Protein AF-A0A1T5ELA3-F1 (afdb_monomer)

Secondary structure (DSSP, 8-state):
--------------------S-HHHHHHHHHHHHHHHHTT----------S--SS-HHHHHHHHHHHHHHHHHHHHHHHHHHT-

Sequence (84 aa):
MVVWLLMCRSQEPHAYKKYCENTTVNAAIMHYVTMAERNDIKVTVSANIPYNTGADEMQLAIAISNLLENAIHACEKVQEAANR

pLDDT: mean 80.57, std 18.13, range [34.75, 94.69]

Nearest PDB structures (foldseek):
  6kbw-assembly1_B  TM=6.457E-01  e=7.165E+00  Myroides profundi
  8wwc-assembly1_C  TM=4.645E-01  e=9.955E+00  synthetic construct

Foldseek 3Di:
DDDPDDDDPDDDCPPLDQQEQAPLLSVLVVVLCVVCVVVVHDDDGHDYCHNCPVDDSNVVNVVVNVVSVVVSVVVVVVVVVVVD

Solvent-accessible surface area (backbone atoms only — not comparable to full-atom values): 5345 Å² total; per-residue (Å²): 140,82,84,93,83,81,88,79,80,84,80,70,87,68,75,84,76,78,55,39,62,24,65,62,39,29,50,41,52,53,52,52,50,54,54,31,50,74,69,75,41,92,81,84,88,87,55,93,46,55,65,76,74,91,60,63,56,65,62,51,22,51,54,51,43,56,54,50,51,53,51,46,55,52,52,51,50,52,52,55,63,73,75,106

Structure (mmCIF, N/CA/C/O backbone):
data_AF-A0A1T5ELA3-F1
#
_entry.id   AF-A0A1T5ELA3-F1
#
loop_
_atom_site.group_PDB
_atom_site.id
_atom_site.type_symbol
_atom_site.label_atom_id
_atom_site.label_alt_id
_atom_site.label_comp_id
_atom_site.label_asym_id
_atom_site.label_entity_id
_atom_site.label_seq_id
_atom_site.pdbx_PDB_ins_code
_atom_site.Cartn_x
_atom_site.Cartn_y
_atom_site.Cartn_z
_atom_site.occupancy
_atom_site.B_iso_or_equiv
_atom_site.auth_seq_id
_atom_site.auth_comp_id
_atom_site.auth_asym_id
_atom_site.auth_atom_id
_atom_site.pdbx_PDB_model_num
ATOM 1 N N . MET A 1 1 ? 28.025 24.357 10.177 1.00 40.31 1 MET A N 1
ATOM 2 C CA . MET A 1 1 ? 27.188 23.421 9.399 1.00 40.31 1 MET A CA 1
ATOM 3 C C . MET A 1 1 ? 26.182 22.843 10.365 1.00 40.31 1 MET A C 1
ATOM 5 O O . MET A 1 1 ? 26.547 22.085 11.251 1.00 40.31 1 MET A O 1
ATOM 9 N N . VAL A 1 2 ? 24.976 23.391 10.316 1.00 34.75 2 VAL A N 1
ATOM 10 C CA . VAL A 1 2 ? 23.914 23.155 11.287 1.00 34.75 2 VAL A CA 1
ATOM 11 C C . VAL A 1 2 ? 23.054 21.972 10.841 1.00 34.75 2 VAL A C 1
ATOM 13 O O . VAL A 1 2 ? 22.777 21.826 9.657 1.00 34.75 2 VAL A O 1
ATOM 16 N N . VAL A 1 3 ? 22.638 21.186 11.834 1.00 39.66 3 VAL A N 1
ATOM 17 C CA . VAL A 1 3 ? 21.547 20.197 11.826 1.00 39.66 3 VAL A CA 1
ATOM 18 C C . VAL A 1 3 ? 21.757 18.924 10.996 1.00 39.66 3 VAL A C 1
ATOM 20 O O . VAL A 1 3 ? 21.253 18.795 9.892 1.00 39.66 3 VAL A O 1
ATOM 23 N N . TRP A 1 4 ? 22.377 17.921 11.622 1.00 43.25 4 TRP A N 1
ATOM 24 C CA . TRP A 1 4 ? 22.025 16.502 11.425 1.00 43.25 4 TRP A CA 1
ATOM 25 C C . TRP A 1 4 ? 22.037 15.760 12.769 1.00 43.25 4 TRP A C 1
ATOM 27 O O . TRP A 1 4 ? 22.582 14.671 12.910 1.00 43.25 4 TRP A O 1
ATOM 37 N N . LEU A 1 5 ? 21.464 16.388 13.799 1.00 45.38 5 LEU A N 1
ATOM 38 C CA . LEU A 1 5 ? 21.294 15.764 15.107 1.00 45.38 5 LEU A CA 1
ATOM 39 C C . LEU A 1 5 ? 19.910 16.096 15.675 1.00 45.38 5 LEU A C 1
ATOM 41 O O . LEU A 1 5 ? 19.809 16.906 16.587 1.00 45.38 5 LEU A O 1
ATOM 45 N N . LEU A 1 6 ? 18.848 15.509 15.110 1.00 54.56 6 LEU A N 1
ATOM 46 C CA . LEU A 1 6 ? 17.682 15.054 15.879 1.00 54.56 6 LEU A CA 1
ATOM 47 C C . LEU A 1 6 ? 16.698 14.268 14.999 1.00 54.56 6 LEU A C 1
ATOM 49 O O . LEU A 1 6 ? 16.362 14.701 13.902 1.00 54.56 6 LEU A O 1
ATOM 53 N N . MET A 1 7 ? 16.177 13.184 15.584 1.00 40.66 7 MET A N 1
ATOM 54 C CA . MET A 1 7 ? 15.227 12.184 15.067 1.00 40.66 7 MET A CA 1
ATOM 55 C C . MET A 1 7 ? 15.906 11.087 14.216 1.00 40.66 7 MET A C 1
ATOM 57 O O . MET A 1 7 ? 16.514 11.373 13.202 1.00 40.66 7 MET A O 1
ATOM 61 N N . CYS A 1 8 ? 15.877 9.801 14.567 1.00 40.53 8 CYS A N 1
ATOM 62 C CA . CYS A 1 8 ? 14.767 9.082 15.174 1.00 40.53 8 CYS A CA 1
ATOM 63 C C . CYS A 1 8 ? 15.239 8.016 16.174 1.00 40.53 8 CYS A C 1
ATOM 65 O O . CYS A 1 8 ? 16.223 7.308 15.973 1.00 40.53 8 CYS A O 1
ATOM 67 N N . ARG A 1 9 ? 14.480 7.941 17.262 1.00 42.53 9 ARG A N 1
ATOM 68 C CA . ARG A 1 9 ? 14.537 6.955 18.335 1.00 42.53 9 ARG A CA 1
ATOM 69 C C . ARG A 1 9 ? 14.389 5.550 17.742 1.00 42.53 9 ARG A C 1
ATOM 71 O O . ARG A 1 9 ? 13.559 5.369 16.861 1.00 42.53 9 ARG A O 1
ATOM 78 N N . SER A 1 10 ? 15.174 4.603 18.252 1.00 43.81 10 SER A N 1
ATOM 79 C CA . SER A 1 10 ? 14.913 3.157 18.256 1.00 43.81 10 SER A CA 1
ATOM 80 C C . SER A 1 10 ? 14.039 2.637 17.107 1.00 43.81 10 SER A C 1
ATOM 82 O O . SER A 1 10 ? 12.847 2.416 17.294 1.00 43.81 10 SER A O 1
ATOM 84 N N . GLN A 1 11 ? 14.613 2.404 15.927 1.00 47.25 11 GLN A N 1
ATOM 85 C CA . GLN A 1 11 ? 13.989 1.461 14.999 1.00 47.25 11 GLN A CA 1
ATOM 86 C C . GLN A 1 11 ? 14.556 0.084 15.320 1.00 47.25 11 GLN A C 1
ATOM 88 O O . GLN A 1 11 ? 15.644 -0.286 14.885 1.00 47.25 11 GLN A O 1
ATOM 93 N N . GLU A 1 12 ? 13.819 -0.648 16.155 1.00 50.00 12 GLU A N 1
ATOM 94 C CA . GLU A 1 12 ? 13.897 -2.107 16.218 1.00 50.00 12 GLU A CA 1
ATOM 95 C C . GLU A 1 12 ? 13.863 -2.652 14.779 1.00 50.00 12 GLU A C 1
ATOM 97 O O . GLU A 1 12 ? 13.188 -2.041 13.939 1.00 50.00 12 GLU A O 1
ATOM 102 N N . PRO A 1 13 ? 14.578 -3.747 14.458 1.00 40.69 13 PRO A N 1
ATOM 103 C CA . PRO A 1 13 ? 14.583 -4.321 13.120 1.00 40.69 13 PRO A CA 1
ATOM 104 C C . PRO A 1 13 ? 13.180 -4.845 12.796 1.00 40.69 13 PRO A C 1
ATOM 106 O O . PRO A 1 13 ? 12.876 -6.022 12.961 1.00 40.69 13 PRO A O 1
ATOM 109 N N . HIS A 1 14 ? 12.301 -3.957 12.338 1.00 48.06 14 HIS A N 1
ATOM 110 C CA . HIS A 1 14 ? 11.072 -4.332 11.675 1.00 48.06 14 HIS A CA 1
ATOM 111 C C . HIS A 1 14 ? 11.535 -5.059 10.426 1.00 48.06 14 HIS A C 1
ATOM 113 O O . HIS A 1 14 ? 12.204 -4.465 9.577 1.00 48.06 14 HIS A O 1
ATOM 119 N N . ALA A 1 15 ? 11.278 -6.366 10.378 1.00 53.03 15 ALA A N 1
ATOM 120 C CA . ALA A 1 15 ? 11.596 -7.204 9.239 1.00 53.03 15 ALA A CA 1
ATOM 121 C C . ALA A 1 15 ? 11.230 -6.439 7.964 1.00 53.03 15 ALA A C 1
ATOM 123 O O . ALA A 1 15 ? 10.065 -6.089 7.773 1.00 53.03 15 ALA A O 1
ATOM 124 N N . TYR A 1 16 ? 12.235 -6.110 7.149 1.00 63.25 16 TYR A N 1
ATOM 125 C CA . TYR A 1 16 ? 12.045 -5.383 5.902 1.00 63.25 16 TYR A CA 1
ATOM 126 C C . TYR A 1 16 ? 11.107 -6.215 5.024 1.00 63.25 16 TYR A C 1
ATOM 128 O O . TYR A 1 16 ? 11.516 -7.203 4.409 1.00 63.25 16 TYR A O 1
ATOM 136 N N . LYS A 1 17 ? 9.813 -5.885 5.048 1.00 76.12 17 LYS A N 1
ATOM 137 C CA . LYS A 1 17 ? 8.791 -6.650 4.346 1.00 76.12 17 LYS A CA 1
ATOM 138 C C . LYS A 1 17 ? 8.767 -6.155 2.912 1.00 76.12 17 LYS A C 1
ATOM 140 O O . LYS A 1 17 ? 8.272 -5.071 2.621 1.00 76.12 17 LYS A O 1
ATOM 145 N N . LYS A 1 18 ? 9.359 -6.948 2.024 1.00 84.88 18 LYS A N 1
ATOM 146 C CA . LYS A 1 18 ? 9.303 -6.707 0.586 1.00 84.88 18 LYS A CA 1
ATOM 147 C C . LYS A 1 18 ? 7.921 -7.121 0.080 1.00 84.88 18 LYS A C 1
ATOM 149 O O . LYS A 1 18 ? 7.520 -8.270 0.248 1.00 84.88 18 LYS A O 1
ATOM 154 N N . TYR A 1 19 ? 7.198 -6.179 -0.510 1.00 89.00 19 TYR A N 1
ATOM 155 C CA . TYR A 1 19 ? 5.865 -6.377 -1.071 1.00 89.00 19 TYR A CA 1
ATOM 156 C C . TYR A 1 19 ? 5.901 -6.717 -2.557 1.00 89.00 19 TYR A C 1
ATOM 158 O O . TYR A 1 19 ? 5.024 -7.430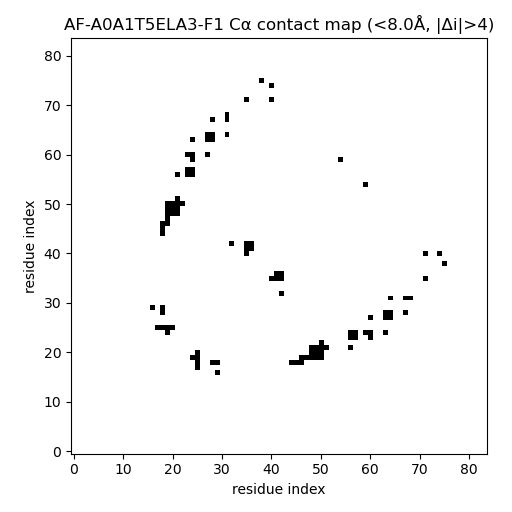 -3.029 1.00 89.00 19 TYR A O 1
ATOM 166 N N . CYS A 1 20 ? 6.894 -6.220 -3.297 1.00 90.50 20 CYS A N 1
ATOM 167 C CA . CYS A 1 20 ? 7.079 -6.5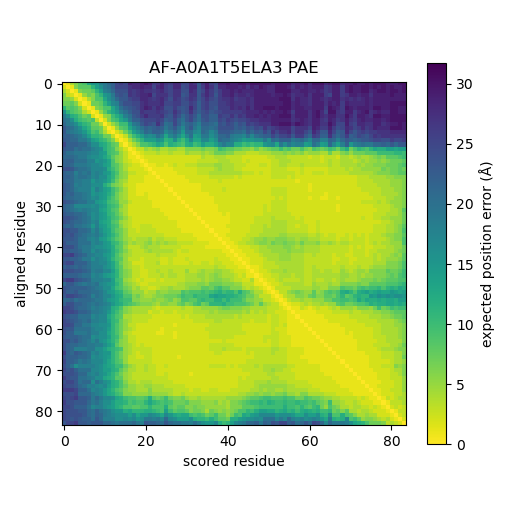61 -4.704 1.00 90.50 20 CYS A CA 1
ATOM 168 C C . CYS A 1 20 ? 8.534 -6.399 -5.163 1.00 90.50 20 CYS A C 1
ATOM 170 O O . CYS A 1 20 ? 9.361 -5.822 -4.454 1.00 90.50 20 CYS A O 1
ATOM 172 N N . GLU A 1 21 ? 8.848 -6.918 -6.355 1.00 91.00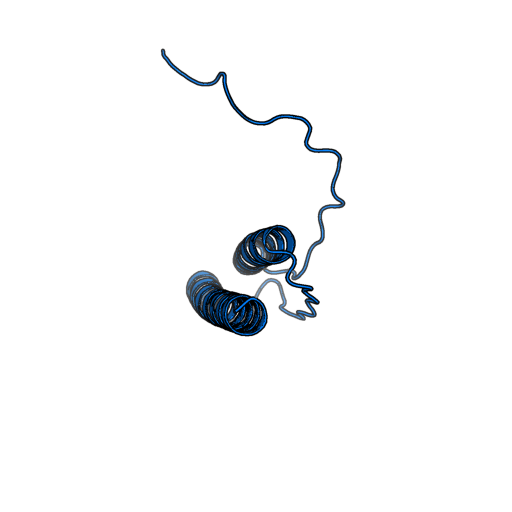 21 GLU A N 1
ATOM 173 C CA . GLU A 1 21 ? 10.198 -6.868 -6.929 1.00 91.00 21 GLU A CA 1
ATOM 174 C C . GLU A 1 21 ? 10.558 -5.490 -7.490 1.00 91.00 21 GLU A C 1
ATOM 176 O O . GLU A 1 21 ? 11.735 -5.137 -7.527 1.00 91.00 21 GLU A O 1
ATOM 181 N N . ASN A 1 22 ? 9.560 -4.702 -7.897 1.00 91.38 22 ASN A N 1
ATOM 182 C CA . ASN A 1 22 ? 9.769 -3.338 -8.359 1.00 91.38 22 ASN A CA 1
ATOM 183 C C . ASN A 1 22 ? 10.068 -2.402 -7.177 1.00 91.38 22 ASN A C 1
ATOM 185 O O . ASN A 1 22 ? 9.208 -2.172 -6.329 1.00 91.38 22 ASN A O 1
ATOM 189 N N . THR A 1 23 ? 11.275 -1.837 -7.121 1.00 90.50 23 THR A N 1
ATOM 190 C CA . THR A 1 23 ? 11.730 -1.028 -5.979 1.00 90.50 23 THR A CA 1
ATOM 191 C C . THR A 1 23 ? 10.890 0.231 -5.768 1.00 90.50 23 THR A C 1
ATOM 193 O O . THR A 1 23 ? 10.562 0.559 -4.627 1.00 90.50 23 THR A O 1
ATOM 196 N N . THR A 1 24 ? 10.517 0.920 -6.849 1.00 91.81 24 THR A N 1
ATOM 197 C CA . THR A 1 24 ? 9.759 2.180 -6.801 1.00 91.81 24 THR A CA 1
ATOM 198 C C . THR A 1 24 ? 8.362 1.944 -6.236 1.00 91.81 24 THR A C 1
ATOM 200 O O . THR A 1 24 ? 7.935 2.609 -5.291 1.00 91.81 24 THR A O 1
ATOM 203 N N . VAL A 1 25 ? 7.675 0.925 -6.749 1.00 92.50 25 VAL A N 1
ATOM 204 C CA . VAL A 1 25 ? 6.353 0.529 -6.263 1.00 92.50 25 VAL A CA 1
ATOM 205 C C . VAL A 1 25 ? 6.429 -0.045 -4.848 1.00 92.50 25 VAL A C 1
ATOM 207 O O . VAL A 1 25 ? 5.589 0.274 -4.010 1.00 92.50 25 VAL A O 1
ATOM 210 N N . ASN A 1 26 ? 7.451 -0.848 -4.543 1.00 93.06 26 ASN A N 1
ATOM 211 C CA .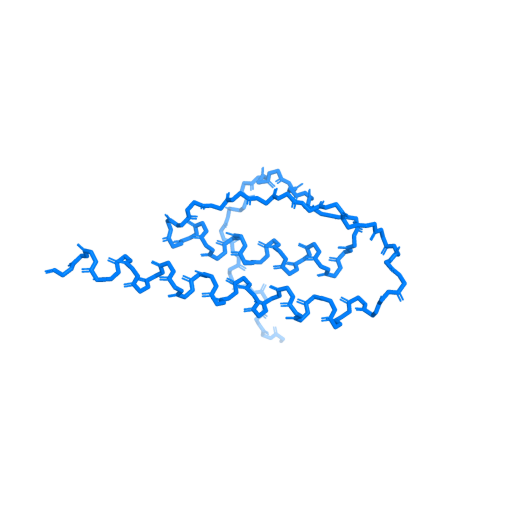 ASN A 1 26 ? 7.650 -1.410 -3.209 1.00 93.06 26 ASN A CA 1
ATOM 212 C C . ASN A 1 26 ? 7.810 -0.308 -2.153 1.00 93.06 26 ASN A C 1
ATOM 214 O O . ASN A 1 26 ? 7.221 -0.404 -1.077 1.00 93.06 26 ASN A O 1
ATOM 218 N N . ALA A 1 27 ? 8.564 0.748 -2.469 1.00 92.12 27 ALA A N 1
ATOM 219 C CA . ALA A 1 27 ? 8.731 1.899 -1.590 1.00 92.12 27 ALA A CA 1
ATOM 220 C C . ALA A 1 27 ? 7.404 2.640 -1.356 1.00 92.12 27 ALA A C 1
ATOM 222 O O . ALA A 1 27 ? 7.084 2.955 -0.208 1.00 92.12 27 ALA A O 1
ATOM 223 N N . ALA A 1 28 ? 6.612 2.856 -2.413 1.00 93.50 28 ALA A N 1
ATOM 224 C CA . ALA A 1 28 ? 5.289 3.470 -2.305 1.00 93.50 28 ALA A CA 1
ATOM 225 C C . ALA A 1 28 ? 4.354 2.645 -1.404 1.00 93.50 28 ALA A C 1
ATOM 227 O O . ALA A 1 28 ? 3.800 3.166 -0.439 1.00 93.50 28 ALA A O 1
ATOM 228 N N . ILE A 1 29 ? 4.241 1.336 -1.651 1.00 93.62 29 ILE A N 1
ATOM 229 C CA . ILE A 1 29 ? 3.422 0.433 -0.830 1.00 93.62 29 ILE A CA 1
ATOM 230 C C . ILE A 1 29 ? 3.877 0.470 0.632 1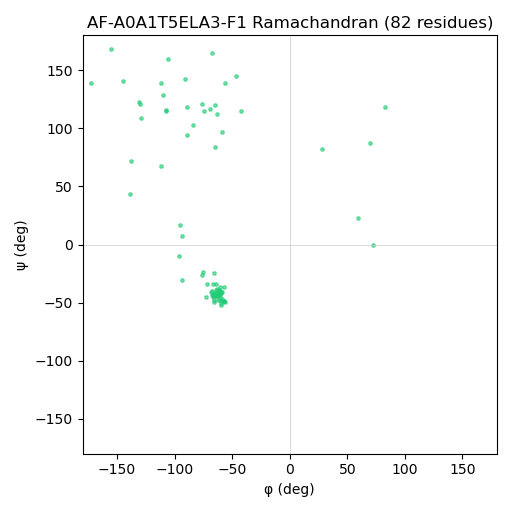.00 93.62 29 ILE A C 1
ATOM 232 O O . ILE A 1 29 ? 3.052 0.639 1.526 1.00 93.62 29 ILE A O 1
ATOM 236 N N . MET A 1 30 ? 5.182 0.350 0.890 1.00 92.19 30 MET A N 1
ATOM 237 C CA . MET A 1 30 ? 5.727 0.350 2.249 1.00 92.19 30 MET A CA 1
ATOM 238 C C . MET A 1 30 ? 5.384 1.637 3.008 1.00 92.19 30 MET A C 1
ATOM 240 O O . MET A 1 30 ? 5.027 1.576 4.187 1.00 92.19 30 MET A O 1
ATOM 244 N N . HIS A 1 31 ? 5.452 2.788 2.335 1.00 92.50 31 HIS A N 1
ATOM 245 C CA . HIS A 1 31 ? 5.081 4.074 2.915 1.00 92.50 31 HIS A CA 1
ATOM 246 C C . HIS A 1 31 ? 3.617 4.091 3.376 1.00 92.50 31 HIS A C 1
ATOM 248 O O . HIS A 1 31 ? 3.344 4.376 4.544 1.00 92.50 31 HIS A O 1
ATOM 254 N N . TYR A 1 32 ? 2.684 3.718 2.497 1.00 93.25 32 TYR A N 1
ATOM 255 C CA . TYR A 1 32 ? 1.255 3.752 2.814 1.00 93.25 32 TYR A CA 1
ATOM 256 C C . TYR A 1 32 ? 0.824 2.664 3.797 1.00 93.25 32 TYR A C 1
ATOM 258 O O . TYR A 1 32 ? -0.029 2.927 4.639 1.00 93.25 32 TYR A O 1
ATOM 266 N N . VAL A 1 33 ? 1.435 1.474 3.764 1.00 91.88 33 VAL A N 1
ATOM 267 C CA . VAL A 1 33 ? 1.196 0.447 4.793 1.00 91.88 33 VAL A CA 1
ATOM 268 C C . VAL A 1 33 ? 1.596 0.979 6.165 1.00 91.88 33 VAL A C 1
ATOM 270 O O . VAL A 1 33 ? 0.798 0.922 7.093 1.00 91.88 33 VAL A O 1
ATOM 273 N N . THR A 1 34 ? 2.781 1.586 6.269 1.00 90.31 34 THR A N 1
ATOM 274 C CA . THR A 1 34 ? 3.249 2.184 7.527 1.00 90.31 34 THR A CA 1
ATOM 275 C C . THR A 1 34 ? 2.302 3.290 8.001 1.00 90.31 34 THR A C 1
ATOM 277 O O . THR A 1 34 ? 2.041 3.423 9.194 1.00 90.31 34 THR A O 1
ATOM 280 N N . MET A 1 35 ? 1.785 4.105 7.076 1.00 90.56 35 MET A N 1
ATOM 281 C CA . MET A 1 35 ? 0.820 5.158 7.392 1.00 90.56 35 MET A CA 1
ATOM 282 C C . MET A 1 35 ? -0.514 4.587 7.888 1.00 90.56 35 MET A C 1
ATOM 284 O O . MET A 1 35 ? -1.059 5.081 8.870 1.00 90.56 35 MET A O 1
ATOM 288 N N . ALA A 1 36 ? -1.026 3.541 7.248 1.00 90.31 36 ALA A N 1
ATOM 289 C CA . ALA A 1 36 ? -2.271 2.892 7.636 1.00 90.31 36 ALA A CA 1
ATOM 290 C C . ALA A 1 36 ? -2.159 2.194 9.000 1.00 90.31 36 ALA A C 1
ATOM 292 O O . ALA A 1 36 ? -3.016 2.389 9.857 1.00 90.31 36 ALA A O 1
ATOM 293 N N . GLU A 1 37 ? -1.068 1.460 9.239 1.00 89.12 37 GLU A N 1
ATOM 294 C CA . GLU A 1 37 ? -0.811 0.792 10.522 1.00 89.12 37 GLU A CA 1
ATOM 295 C C . GLU A 1 37 ? -0.728 1.797 11.680 1.00 89.12 37 GLU A C 1
ATOM 297 O O . GLU A 1 37 ? -1.230 1.532 12.769 1.00 89.12 37 GLU A O 1
ATOM 302 N N . ARG A 1 38 ? -0.166 2.992 11.444 1.00 88.31 38 ARG A N 1
ATOM 303 C CA . ARG A 1 38 ? -0.146 4.084 12.437 1.00 88.31 38 ARG A CA 1
ATOM 304 C C . ARG A 1 38 ? -1.527 4.642 12.772 1.00 88.31 38 ARG A C 1
ATOM 306 O O . ARG A 1 38 ? -1.690 5.198 13.852 1.00 88.31 38 ARG A O 1
ATOM 313 N N . ASN A 1 39 ? -2.489 4.504 11.865 1.00 86.56 39 ASN A N 1
ATOM 314 C CA . ASN A 1 39 ? -3.876 4.921 12.057 1.00 86.56 39 ASN A CA 1
ATOM 315 C C . ASN A 1 39 ? -4.771 3.767 12.548 1.00 86.56 39 ASN A C 1
ATOM 317 O O . ASN A 1 39 ? -5.991 3.853 12.445 1.00 86.56 39 ASN A O 1
ATOM 321 N N . ASP A 1 40 ? -4.174 2.682 13.061 1.00 88.88 40 ASP A N 1
ATOM 322 C CA . ASP A 1 40 ? -4.874 1.466 13.506 1.0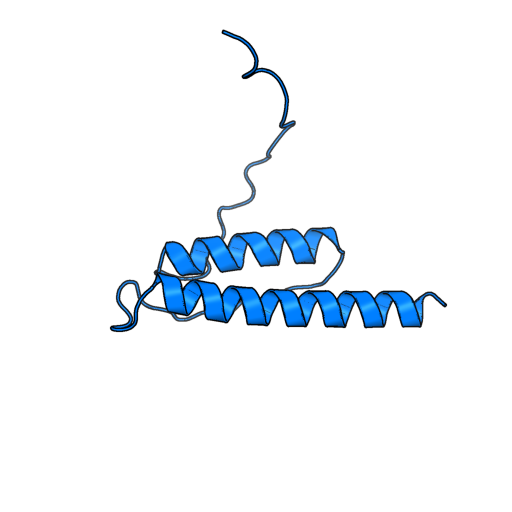0 88.88 40 ASP A CA 1
ATOM 323 C C . ASP A 1 40 ? -5.698 0.791 12.388 1.00 88.88 40 ASP A C 1
ATOM 325 O O . ASP A 1 40 ? -6.631 0.022 12.621 1.00 88.88 40 ASP A O 1
ATOM 329 N N . ILE A 1 41 ? -5.347 1.053 11.125 1.00 89.00 41 ILE A N 1
ATOM 330 C CA . ILE A 1 41 ? -5.996 0.436 9.970 1.00 89.00 41 ILE A CA 1
ATOM 331 C C . ILE A 1 41 ? -5.265 -0.863 9.657 1.00 89.00 41 ILE A C 1
ATOM 333 O O . ILE A 1 41 ? -4.087 -0.882 9.295 1.00 89.00 41 ILE A O 1
ATOM 337 N N . LYS A 1 42 ? -5.986 -1.981 9.744 1.00 89.19 42 LYS A N 1
ATOM 338 C CA . LYS A 1 42 ? -5.445 -3.290 9.380 1.00 89.19 42 LYS A CA 1
ATOM 339 C C . LYS A 1 42 ? -5.223 -3.376 7.870 1.00 89.19 42 LYS A C 1
ATOM 34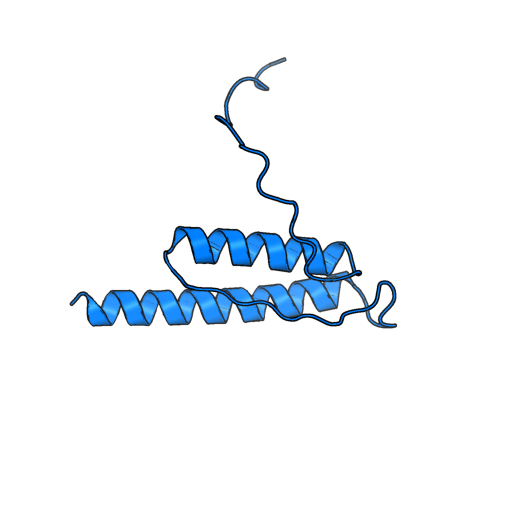1 O O . LYS A 1 42 ? -6.183 -3.395 7.101 1.00 89.19 42 LYS A O 1
ATOM 346 N N . VAL A 1 43 ? -3.967 -3.530 7.453 1.00 88.06 43 VAL A N 1
ATOM 347 C CA . VAL A 1 43 ? -3.599 -3.675 6.038 1.00 88.06 43 VAL A CA 1
ATOM 348 C C . VAL A 1 43 ? -3.084 -5.076 5.736 1.00 88.06 43 VAL A C 1
ATOM 350 O O . VAL A 1 43 ? -2.336 -5.683 6.497 1.00 88.06 43 VAL A O 1
ATOM 353 N N . THR A 1 44 ? -3.494 -5.618 4.593 1.00 90.06 44 THR A N 1
ATOM 354 C CA . THR A 1 44 ? -2.943 -6.853 4.031 1.00 90.06 44 THR A CA 1
ATOM 355 C C . THR A 1 44 ? -2.591 -6.595 2.579 1.00 90.06 44 THR A C 1
ATOM 357 O O . THR A 1 44 ? -3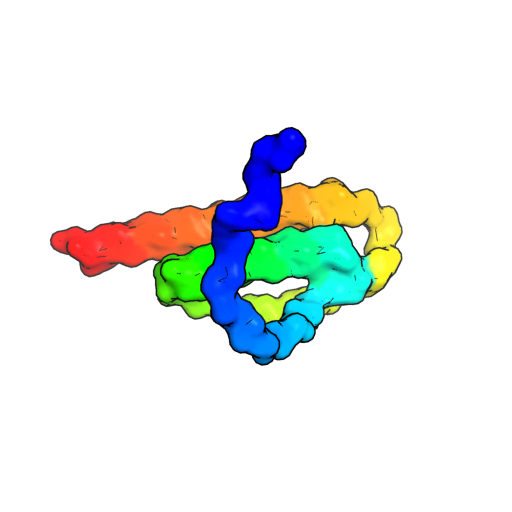.452 -6.229 1.786 1.00 90.06 44 THR A O 1
ATOM 360 N N . VAL A 1 45 ? -1.319 -6.778 2.236 1.00 88.25 45 VAL A N 1
ATOM 361 C CA . VAL A 1 45 ? -0.815 -6.549 0.882 1.00 88.25 45 VAL A CA 1
ATOM 362 C C . VAL A 1 45 ? -0.450 -7.879 0.244 1.00 88.25 45 VAL A C 1
ATOM 364 O O . VAL A 1 45 ? 0.322 -8.654 0.807 1.00 88.25 45 VAL A O 1
ATOM 367 N N . SER A 1 46 ? -0.972 -8.107 -0.957 1.00 89.88 46 SER A N 1
ATOM 368 C CA . SER A 1 46 ? -0.537 -9.166 -1.860 1.00 89.88 46 SER A CA 1
ATOM 369 C C . SER A 1 46 ? -0.274 -8.528 -3.219 1.00 89.88 46 SER A C 1
ATOM 371 O O . SER A 1 46 ? -1.201 -8.057 -3.874 1.00 89.88 46 SER A O 1
ATOM 373 N N . ALA A 1 47 ? 0.998 -8.437 -3.605 1.00 86.81 47 ALA A N 1
ATOM 374 C CA . ALA A 1 47 ? 1.412 -7.817 -4.855 1.00 86.81 47 ALA A CA 1
ATOM 375 C C . ALA A 1 47 ? 2.372 -8.753 -5.596 1.00 86.81 47 ALA A C 1
ATOM 377 O O . ALA A 1 47 ? 3.417 -9.133 -5.079 1.00 86.81 47 ALA A O 1
ATOM 378 N N . ASN A 1 48 ? 2.013 -9.120 -6.826 1.00 88.75 48 ASN A N 1
ATOM 379 C CA . ASN A 1 48 ? 2.843 -9.938 -7.708 1.00 88.75 48 ASN A CA 1
ATOM 380 C C . ASN A 1 48 ? 3.322 -9.083 -8.887 1.00 88.75 48 ASN A C 1
ATOM 382 O O . ASN A 1 48 ? 2.870 -9.247 -10.020 1.00 88.75 48 ASN A O 1
ATOM 386 N N . ILE A 1 49 ? 4.184 -8.111 -8.587 1.00 87.06 49 ILE A N 1
ATOM 387 C CA . ILE A 1 49 ? 4.707 -7.154 -9.567 1.00 87.06 49 ILE A CA 1
ATOM 388 C C . ILE A 1 49 ? 6.173 -7.517 -9.837 1.00 87.06 49 ILE A C 1
ATOM 390 O O . ILE A 1 49 ? 6.979 -7.458 -8.900 1.00 87.06 49 ILE A O 1
ATOM 394 N N . PRO A 1 50 ? 6.525 -7.924 -11.072 1.00 88.88 50 PRO A N 1
ATOM 395 C CA . PRO A 1 50 ? 7.902 -8.238 -11.437 1.00 88.88 50 PRO A CA 1
ATOM 396 C C . PRO A 1 50 ? 8.776 -6.978 -11.435 1.00 88.88 50 PRO A C 1
ATOM 398 O O . PRO A 1 50 ? 8.269 -5.859 -11.464 1.00 88.88 50 PRO A O 1
ATOM 401 N N . TYR A 1 51 ? 10.099 -7.162 -11.441 1.00 85.12 51 TYR A N 1
ATOM 402 C CA . TYR A 1 51 ? 11.053 -6.049 -11.495 1.00 85.12 51 TYR A CA 1
ATOM 403 C C . TYR A 1 51 ? 10.801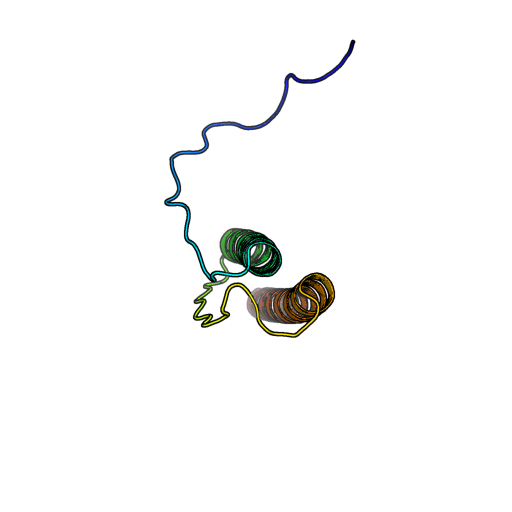 -5.148 -12.713 1.00 85.12 51 TYR A C 1
ATOM 405 O O . TYR A 1 51 ? 10.636 -3.941 -12.569 1.00 85.12 51 TYR A O 1
ATOM 413 N N . ASN A 1 52 ? 10.682 -5.764 -13.894 1.00 82.44 52 ASN A N 1
ATOM 414 C CA . ASN A 1 52 ? 10.317 -5.089 -15.132 1.00 82.44 52 ASN A CA 1
ATOM 415 C C . ASN A 1 52 ? 8.883 -5.461 -15.525 1.00 82.44 52 ASN A C 1
ATOM 417 O O . ASN A 1 52 ? 8.598 -6.618 -15.837 1.00 82.44 52 ASN A O 1
ATOM 421 N N . THR A 1 53 ? 7.989 -4.481 -15.511 1.00 79.69 53 THR A N 1
ATOM 422 C CA . THR A 1 53 ? 6.572 -4.637 -15.869 1.00 79.69 53 THR A CA 1
ATOM 423 C C . THR A 1 53 ? 6.289 -4.261 -17.324 1.00 79.69 53 THR A C 1
ATOM 425 O O . THR A 1 53 ? 5.181 -4.490 -17.801 1.00 79.69 53 THR A O 1
ATOM 428 N N . GLY A 1 54 ? 7.262 -3.667 -18.030 1.00 82.25 54 GLY A N 1
ATOM 429 C CA . GLY A 1 54 ? 7.052 -3.042 -19.341 1.00 82.25 54 GLY A CA 1
ATOM 430 C C . GLY A 1 54 ? 6.268 -1.723 -19.288 1.00 82.25 54 GLY A C 1
ATOM 431 O O . GLY A 1 54 ? 6.056 -1.105 -20.328 1.00 82.25 54 GLY A O 1
ATOM 432 N N . ALA A 1 55 ? 5.854 -1.287 -18.095 1.00 83.50 55 ALA A N 1
ATOM 433 C CA . ALA A 1 55 ? 5.232 0.004 -17.836 1.00 83.50 55 ALA A CA 1
ATOM 434 C C . ALA A 1 55 ? 6.224 0.939 -17.134 1.00 83.50 55 ALA A C 1
ATOM 436 O O . ALA A 1 55 ? 7.181 0.485 -16.507 1.00 83.50 55 ALA A O 1
ATOM 437 N N . ASP A 1 56 ? 5.972 2.246 -17.212 1.00 91.06 56 ASP A N 1
ATOM 438 C CA . ASP A 1 56 ? 6.757 3.226 -16.468 1.00 91.06 56 ASP A CA 1
ATOM 439 C C . ASP A 1 56 ? 6.558 3.030 -14.954 1.00 91.06 56 ASP A C 1
ATOM 441 O O . ASP A 1 56 ? 5.441 3.094 -14.429 1.00 91.06 56 ASP A O 1
ATOM 445 N N . GLU A 1 57 ? 7.658 2.748 -14.259 1.00 90.12 57 GLU A N 1
ATOM 446 C CA . GLU A 1 57 ? 7.669 2.394 -12.839 1.00 90.12 57 GLU A CA 1
ATOM 447 C C . GLU A 1 57 ? 7.170 3.542 -11.955 1.00 90.12 57 GLU A C 1
ATOM 449 O O . GLU A 1 57 ? 6.509 3.307 -10.941 1.00 90.12 57 GLU A O 1
ATOM 454 N N . MET A 1 58 ? 7.459 4.786 -12.349 1.00 90.94 58 MET A N 1
ATOM 455 C CA . MET A 1 58 ? 7.048 5.980 -11.620 1.00 90.94 58 MET A CA 1
ATOM 456 C C . MET A 1 58 ? 5.547 6.209 -11.785 1.00 90.94 58 MET A C 1
ATOM 458 O O . MET A 1 58 ? 4.849 6.409 -10.794 1.00 90.94 58 MET A O 1
ATOM 462 N N . GLN A 1 59 ? 5.024 6.095 -13.005 1.00 93.25 59 GLN A N 1
ATOM 463 C CA . GLN A 1 59 ? 3.591 6.201 -13.272 1.00 93.25 59 GLN A CA 1
ATOM 464 C C . GLN A 1 59 ? 2.799 5.116 -12.536 1.00 93.25 59 GLN A C 1
ATOM 466 O O . GLN A 1 59 ? 1.739 5.401 -11.973 1.00 93.25 59 GLN A O 1
ATOM 471 N N . LEU A 1 60 ? 3.324 3.887 -12.487 1.00 91.94 60 LEU A N 1
ATOM 472 C CA . LEU A 1 60 ? 2.719 2.800 -11.722 1.00 91.94 60 LEU A CA 1
ATOM 473 C C . LEU A 1 60 ? 2.727 3.100 -10.216 1.00 91.94 60 LEU A C 1
ATOM 475 O O . LEU A 1 60 ? 1.707 2.921 -9.550 1.00 91.94 60 LEU A O 1
ATOM 479 N N . ALA A 1 61 ? 3.841 3.600 -9.679 1.00 91.88 61 ALA A N 1
ATOM 480 C CA . ALA A 1 61 ? 3.939 3.980 -8.274 1.00 91.88 61 ALA A CA 1
ATOM 481 C C . ALA A 1 61 ? 2.999 5.141 -7.913 1.00 91.88 61 ALA A C 1
ATOM 483 O O . ALA A 1 61 ? 2.362 5.087 -6.861 1.00 91.88 61 ALA A O 1
ATOM 484 N N . ILE A 1 62 ? 2.845 6.143 -8.784 1.00 94.12 62 ILE A N 1
ATOM 485 C CA . ILE A 1 62 ? 1.894 7.252 -8.601 1.00 94.12 62 ILE A CA 1
ATOM 486 C C . ILE A 1 62 ? 0.462 6.716 -8.571 1.00 94.12 62 ILE A C 1
ATOM 488 O O . ILE A 1 62 ? -0.301 7.038 -7.662 1.00 94.12 62 ILE A O 1
ATOM 492 N N . ALA A 1 63 ? 0.100 5.857 -9.529 1.00 94.06 63 ALA A N 1
ATOM 493 C CA . ALA A 1 63 ? -1.231 5.264 -9.574 1.00 94.06 63 ALA A CA 1
ATOM 494 C C . ALA A 1 63 ? -1.536 4.474 -8.292 1.00 94.06 63 ALA A C 1
ATOM 496 O O . ALA A 1 63 ? -2.589 4.666 -7.689 1.00 94.06 63 ALA A O 1
ATOM 497 N N . ILE A 1 64 ? -0.601 3.637 -7.835 1.00 93.56 64 ILE A N 1
ATOM 498 C CA . ILE A 1 64 ? -0.760 2.849 -6.604 1.00 93.56 64 ILE A CA 1
ATOM 499 C C . ILE A 1 64 ? -0.849 3.754 -5.371 1.00 93.56 64 ILE A C 1
ATOM 501 O O . ILE A 1 64 ? -1.706 3.527 -4.520 1.00 93.56 64 ILE A O 1
ATOM 505 N N . SER A 1 65 ? -0.022 4.797 -5.296 1.00 93.94 65 SER A N 1
ATOM 506 C CA . SER A 1 65 ? -0.043 5.780 -4.204 1.00 93.94 65 SER A CA 1
ATOM 507 C C . SER A 1 65 ? -1.412 6.440 -4.068 1.00 93.94 65 SER A C 1
ATOM 509 O O . SER A 1 65 ? -2.001 6.422 -2.991 1.00 93.94 65 SER A O 1
ATOM 511 N N . ASN A 1 66 ? -1.976 6.908 -5.184 1.00 94.62 66 ASN A N 1
ATOM 512 C CA . ASN A 1 66 ? -3.299 7.531 -5.205 1.00 94.62 66 ASN A CA 1
ATOM 513 C C . ASN A 1 66 ? -4.400 6.560 -4.750 1.00 94.62 66 ASN A C 1
ATOM 515 O O . ASN A 1 66 ? -5.331 6.949 -4.046 1.00 94.62 66 ASN A O 1
ATOM 519 N N . LEU A 1 67 ? -4.315 5.286 -5.148 1.00 94.69 67 LEU A N 1
ATOM 520 C CA . LEU A 1 67 ? -5.292 4.273 -4.742 1.00 94.69 67 LEU A CA 1
ATOM 521 C C . LEU A 1 67 ? -5.212 3.971 -3.241 1.00 94.69 67 LEU A C 1
ATOM 523 O O . LEU A 1 67 ? -6.250 3.877 -2.585 1.00 94.69 67 LEU A O 1
ATOM 527 N N . LEU A 1 68 ? -4.001 3.835 -2.697 1.00 93.81 68 LEU A N 1
ATOM 528 C CA . LEU A 1 68 ? -3.790 3.559 -1.276 1.00 93.81 68 LEU A CA 1
ATOM 529 C C . LEU A 1 68 ? -4.184 4.750 -0.401 1.00 93.81 68 LEU A C 1
ATOM 531 O O . LEU A 1 68 ? -4.846 4.554 0.615 1.00 93.81 68 LEU A O 1
ATOM 535 N N . GLU A 1 69 ? -3.852 5.970 -0.819 1.00 92.62 69 GLU A N 1
ATOM 536 C CA . GLU A 1 69 ? -4.281 7.195 -0.143 1.00 92.62 69 GLU A CA 1
ATOM 537 C C . GLU A 1 69 ? -5.808 7.273 -0.054 1.00 92.62 69 GLU A C 1
ATOM 539 O O . GLU A 1 69 ? -6.364 7.454 1.029 1.00 92.62 69 GLU A O 1
ATOM 544 N N . ASN A 1 70 ? -6.497 7.041 -1.176 1.00 93.50 70 ASN A N 1
ATOM 545 C CA . ASN A 1 70 ? -7.957 7.033 -1.213 1.00 93.50 70 ASN A CA 1
ATOM 546 C C . ASN A 1 70 ? -8.559 5.970 -0.284 1.00 93.50 70 ASN A C 1
ATOM 548 O O . ASN A 1 70 ? -9.557 6.238 0.389 1.00 93.50 70 ASN A O 1
ATOM 552 N N . ALA A 1 71 ? -7.966 4.774 -0.232 1.00 92.56 71 ALA A N 1
ATOM 553 C CA . ALA A 1 71 ? -8.426 3.703 0.646 1.00 92.56 71 ALA A CA 1
ATOM 554 C C . ALA A 1 71 ? -8.258 4.065 2.131 1.00 92.56 71 ALA A C 1
ATOM 556 O O . ALA A 1 71 ? -9.187 3.874 2.915 1.00 92.56 71 ALA A O 1
ATOM 557 N N . ILE A 1 72 ? -7.109 4.633 2.508 1.00 91.94 72 ILE A N 1
ATOM 558 C CA . ILE A 1 72 ? -6.824 5.040 3.890 1.00 91.94 72 ILE A CA 1
ATOM 559 C C . ILE A 1 72 ? -7.758 6.169 4.320 1.00 91.94 72 ILE A C 1
ATOM 561 O O . ILE A 1 72 ? -8.445 6.023 5.329 1.00 91.94 72 ILE A O 1
ATOM 565 N N . HIS A 1 73 ? -7.894 7.220 3.507 1.00 92.56 73 HIS A N 1
ATOM 566 C CA . HIS A 1 73 ? -8.825 8.316 3.783 1.00 92.56 73 HIS A CA 1
ATOM 567 C C . HIS A 1 73 ? -10.275 7.832 3.951 1.00 92.56 73 HIS A C 1
ATOM 569 O O . HIS A 1 73 ? -11.026 8.371 4.766 1.00 92.56 73 HIS A O 1
ATOM 575 N N . ALA A 1 74 ? -10.706 6.828 3.179 1.00 92.44 74 ALA A N 1
ATOM 576 C CA . ALA A 1 74 ? -12.034 6.243 3.339 1.00 92.44 74 ALA A CA 1
ATOM 577 C C . ALA A 1 74 ? -12.173 5.503 4.680 1.00 92.44 74 ALA A C 1
ATOM 579 O O . ALA A 1 74 ? -13.176 5.685 5.371 1.00 92.44 74 ALA A O 1
ATOM 580 N N . CYS A 1 75 ? -11.168 4.716 5.073 1.00 91.75 75 CYS A N 1
ATOM 581 C CA . CYS A 1 75 ? -11.138 4.036 6.369 1.00 91.75 75 CYS A CA 1
ATOM 582 C C . CYS A 1 75 ? -11.153 5.022 7.547 1.00 91.75 75 CYS A C 1
ATOM 584 O O . CYS A 1 75 ? -11.914 4.819 8.492 1.00 91.75 75 CYS A O 1
ATOM 586 N N . GLU A 1 76 ? -10.387 6.111 7.472 1.00 89.56 76 GLU A N 1
ATOM 587 C CA . GLU A 1 76 ? -10.364 7.152 8.508 1.00 89.56 76 GLU A CA 1
ATOM 588 C C . GLU A 1 76 ? -11.736 7.812 8.685 1.00 89.56 76 GLU A C 1
ATOM 590 O O . GLU A 1 76 ? -12.211 7.971 9.808 1.00 89.56 76 GLU A O 1
ATOM 595 N N . LYS A 1 77 ? -12.430 8.127 7.583 1.00 90.56 77 LYS A N 1
ATOM 596 C CA . LYS A 1 77 ? -13.788 8.696 7.640 1.00 90.56 77 LYS A CA 1
ATOM 597 C C . LYS A 1 77 ? -14.803 7.746 8.270 1.00 90.56 77 LYS A C 1
ATOM 599 O O . LYS A 1 77 ? -15.692 8.200 8.987 1.00 90.56 77 LYS A O 1
ATOM 604 N N . VAL A 1 78 ? -14.695 6.445 7.998 1.00 89.56 78 VAL A N 1
ATOM 605 C CA . VAL A 1 78 ? -15.569 5.435 8.615 1.00 89.56 78 VAL A CA 1
ATOM 606 C C . VAL A 1 78 ? -15.309 5.346 10.118 1.00 89.56 78 VAL A C 1
ATOM 608 O O . VAL A 1 78 ? -16.267 5.311 10.886 1.00 89.56 78 VAL A O 1
ATOM 611 N N . GLN A 1 79 ? -14.043 5.370 10.541 1.00 83.62 79 GLN A N 1
ATOM 612 C CA . GLN A 1 79 ? -13.675 5.384 11.959 1.00 83.62 79 GLN A CA 1
ATOM 613 C C . GLN A 1 79 ? -14.193 6.650 12.661 1.00 83.62 79 GLN A C 1
ATOM 615 O O . GLN A 1 79 ? -14.778 6.561 13.738 1.00 83.62 79 GLN A O 1
ATOM 620 N N . GLU A 1 80 ? -14.049 7.825 12.037 1.00 83.56 80 GLU A N 1
ATOM 621 C CA . GLU A 1 80 ? -14.579 9.081 12.581 1.00 83.56 80 GLU A CA 1
ATOM 622 C C . GLU A 1 80 ? -16.105 9.029 12.735 1.00 83.56 80 GLU A C 1
ATOM 624 O O . GLU A 1 80 ? -16.634 9.435 13.767 1.00 83.56 80 GLU A O 1
ATOM 629 N N . ALA A 1 81 ? -16.817 8.509 11.732 1.00 81.62 81 ALA A N 1
ATOM 630 C CA . ALA A 1 81 ? -18.269 8.372 11.782 1.00 81.62 81 ALA A CA 1
ATOM 631 C C . ALA A 1 81 ? -18.737 7.362 12.842 1.00 81.62 81 ALA A C 1
ATOM 633 O O . ALA A 1 81 ? -19.784 7.572 13.441 1.00 81.62 81 ALA A O 1
ATOM 634 N N . ALA A 1 82 ? -17.978 6.287 13.078 1.00 75.44 82 ALA A N 1
ATOM 635 C CA . ALA A 1 82 ? -18.286 5.286 14.099 1.00 75.44 82 ALA A CA 1
ATOM 636 C C . ALA A 1 82 ? -17.994 5.766 15.532 1.00 75.44 82 ALA A C 1
ATOM 638 O O . ALA A 1 82 ? -18.572 5.241 16.480 1.00 75.44 82 ALA A O 1
ATOM 639 N N . ASN A 1 83 ? -17.102 6.749 15.692 1.00 71.94 83 ASN A N 1
ATOM 640 C CA . ASN A 1 83 ? -16.747 7.345 16.981 1.00 71.94 83 ASN A CA 1
ATOM 641 C C . ASN A 1 83 ? -17.579 8.605 17.323 1.00 71.94 83 ASN A C 1
ATOM 643 O O . ASN A 1 83 ? -17.268 9.297 18.294 1.00 71.94 83 ASN A O 1
ATOM 647 N N . ARG A 1 84 ? -18.606 8.923 16.523 1.00 56.56 84 ARG A N 1
ATOM 648 C CA . ARG A 1 84 ? -19.635 9.934 16.823 1.00 56.56 84 ARG A CA 1
ATOM 649 C C . ARG A 1 84 ? -20.893 9.276 17.372 1.00 56.56 84 ARG A C 1
ATOM 651 O O . ARG A 1 84 ? -21.518 9.917 18.243 1.00 56.56 84 ARG A O 1
#

Radius of gyration: 15.94 Å; Cα contacts (8 Å, |Δi|>4): 53; chains: 1; bounding box: 47×33×38 Å

Mean predicted aligned error: 9.45 Å